Protein AF-A0A3N4JTA1-F1 (afdb_monomer)

Sequence (80 aa):
MTSFHKIPNVLLTLQKANIISASIPVGCIYLIQVLDVAVNRSFKNSSKDVLDEELFQLVEIESTEILDLLDSSMNSSEDL

Foldseek 3Di:
DDPVCVPPVNVVVCVVVVHDDDDDDPPCPQPPPCCNPPPVVVVVVVVVVVVVVVVVVVVVVVVVVVVVVVVVVVVVVVPD

Organism: NCBI:txid1336337

Radius of gyration: 27.12 Å; Cα contacts (8 Å, |Δi|>4): 20; chains: 1; bounding box: 56×21×72 Å

pLDDT: mean 80.37, std 11.76, range [48.06, 95.12]

Structure (mmCIF, N/CA/C/O backbone):
data_AF-A0A3N4JTA1-F1
#
_entry.id   AF-A0A3N4JTA1-F1
#
loop_
_atom_site.group_PDB
_atom_site.id
_atom_site.type_symbol
_atom_site.label_atom_id
_atom_site.label_alt_id
_atom_site.label_comp_id
_atom_site.label_asym_id
_atom_site.label_entity_id
_atom_site.label_seq_id
_atom_site.pdbx_PDB_ins_code
_atom_site.Cartn_x
_atom_site.Cartn_y
_atom_site.Cartn_z
_atom_site.occupancy
_atom_site.B_iso_or_equiv
_atom_site.auth_seq_id
_atom_site.auth_comp_id
_atom_site.auth_asym_id
_atom_site.auth_atom_id
_atom_site.pdbx_PDB_model_num
ATOM 1 N N . MET A 1 1 ? -8.711 -8.666 8.982 1.00 58.81 1 MET A N 1
ATOM 2 C CA . MET A 1 1 ? -7.960 -7.911 10.011 1.00 58.81 1 MET A CA 1
ATOM 3 C C . MET A 1 1 ? -6.837 -8.797 10.548 1.00 58.81 1 MET A C 1
ATOM 5 O O . MET A 1 1 ? -7.139 -9.906 10.978 1.00 58.81 1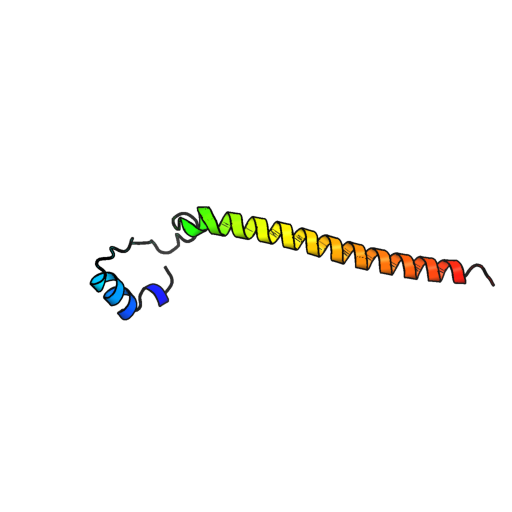 MET A O 1
ATOM 9 N N . THR A 1 2 ? -5.575 -8.370 10.450 1.00 67.00 2 THR A N 1
ATOM 10 C CA . THR A 1 2 ? -4.391 -9.154 10.861 1.00 67.00 2 THR A CA 1
ATOM 11 C C . THR A 1 2 ? -4.367 -9.401 12.377 1.00 67.00 2 THR A C 1
ATOM 13 O O . THR A 1 2 ? -4.894 -8.599 13.149 1.00 67.00 2 THR A O 1
ATOM 16 N N . SER A 1 3 ? -3.782 -10.524 12.815 1.00 70.00 3 SER A N 1
ATOM 17 C CA . SER A 1 3 ? -3.742 -10.953 14.228 1.00 70.00 3 SER A CA 1
ATOM 18 C C . SER A 1 3 ? -3.038 -9.948 15.146 1.00 70.00 3 SER A C 1
ATOM 20 O O . SER A 1 3 ? -3.454 -9.765 16.287 1.00 70.00 3 SER A O 1
ATOM 22 N N . PHE A 1 4 ? -2.040 -9.233 14.624 1.00 76.25 4 PHE A N 1
ATOM 23 C CA . PHE A 1 4 ? -1.304 -8.191 15.341 1.00 76.25 4 PHE A CA 1
ATOM 24 C C . PHE A 1 4 ? -2.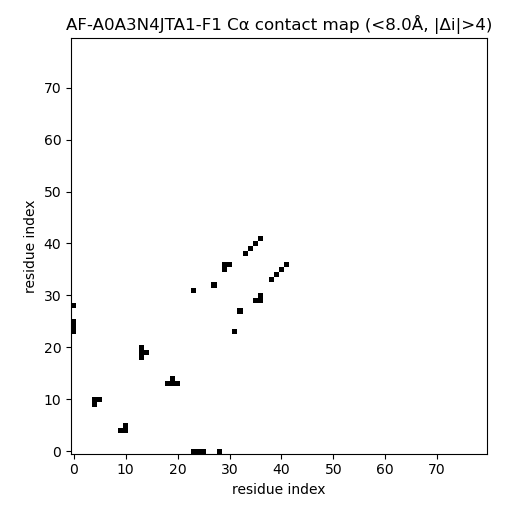199 -7.035 15.825 1.00 76.25 4 PHE A C 1
ATOM 26 O O . PHE A 1 4 ? -2.068 -6.574 16.955 1.00 76.25 4 PHE A O 1
ATOM 33 N N . HIS A 1 5 ? -3.183 -6.607 15.027 1.00 74.94 5 HIS A N 1
ATOM 34 C CA . HIS A 1 5 ? -4.089 -5.516 15.415 1.00 74.94 5 HIS A CA 1
ATOM 35 C C . HIS A 1 5 ? -5.110 -5.913 16.495 1.00 74.94 5 HIS A C 1
ATOM 37 O O . HIS A 1 5 ? -5.845 -5.061 16.986 1.00 74.94 5 HIS A O 1
ATOM 43 N N . LYS A 1 6 ? -5.168 -7.197 16.870 1.00 74.31 6 LYS A N 1
ATOM 44 C CA . LYS A 1 6 ? -6.055 -7.728 17.916 1.00 74.31 6 LYS A CA 1
ATOM 45 C C . LYS A 1 6 ? -5.331 -7.989 19.238 1.00 74.31 6 LYS A C 1
ATOM 47 O O . LYS A 1 6 ? -5.932 -8.537 20.159 1.00 74.31 6 LYS A O 1
ATOM 52 N N . ILE A 1 7 ? -4.050 -7.625 19.341 1.00 84.81 7 ILE A N 1
ATOM 53 C CA . ILE A 1 7 ? -3.276 -7.789 20.572 1.00 84.81 7 ILE A CA 1
ATOM 54 C C . ILE A 1 7 ? -3.946 -6.973 21.693 1.00 84.81 7 ILE A C 1
ATOM 56 O O . ILE A 1 7 ? -4.209 -5.784 21.491 1.00 84.81 7 ILE A O 1
ATOM 60 N N . PRO A 1 8 ? -4.184 -7.552 22.885 1.00 84.44 8 PRO A N 1
ATOM 61 C CA . PRO A 1 8 ? -4.864 -6.863 23.984 1.00 84.44 8 PRO A CA 1
ATOM 62 C C . PRO A 1 8 ? -4.257 -5.498 24.334 1.00 84.44 8 PRO A C 1
ATOM 64 O O . PRO A 1 8 ? -4.989 -4.537 24.547 1.00 84.44 8 PRO A O 1
ATOM 67 N N . ASN A 1 9 ? -2.926 -5.377 24.305 1.00 87.88 9 ASN A N 1
ATOM 68 C CA . ASN A 1 9 ? -2.237 -4.105 24.548 1.00 87.88 9 ASN A CA 1
ATOM 69 C C . ASN A 1 9 ? -2.567 -3.025 23.508 1.00 87.88 9 ASN A C 1
ATOM 71 O O . ASN A 1 9 ? -2.671 -1.851 23.862 1.00 87.88 9 ASN A O 1
ATOM 75 N N . VAL A 1 10 ? -2.769 -3.402 22.243 1.00 86.38 10 VAL A N 1
ATOM 76 C CA . VAL A 1 10 ? -3.177 -2.468 21.183 1.00 86.38 10 VAL A CA 1
ATOM 77 C C . VAL A 1 10 ? -4.596 -1.975 21.455 1.00 86.38 10 VAL A C 1
ATOM 79 O O . VAL A 1 10 ? -4.832 -0.770 21.472 1.00 86.38 10 VAL A O 1
ATOM 82 N N . LEU A 1 11 ? -5.523 -2.884 21.768 1.00 85.62 11 LEU A N 1
ATOM 83 C CA . LEU A 1 11 ? -6.917 -2.536 22.072 1.00 85.62 11 LEU A CA 1
ATOM 84 C C . LEU A 1 11 ? -7.037 -1.651 23.321 1.00 85.62 11 LEU A C 1
ATOM 86 O O . LEU A 1 11 ? -7.753 -0.652 23.299 1.00 85.62 11 LEU A O 1
ATOM 90 N N . LEU A 1 12 ? -6.286 -1.967 24.380 1.00 89.88 12 LEU A N 1
ATOM 91 C CA . LEU A 1 12 ? -6.223 -1.153 25.596 1.00 89.88 12 LEU A CA 1
ATOM 92 C C . LEU A 1 12 ? -5.674 0.248 25.322 1.00 89.88 12 LEU A C 1
ATOM 94 O O . LEU A 1 12 ? -6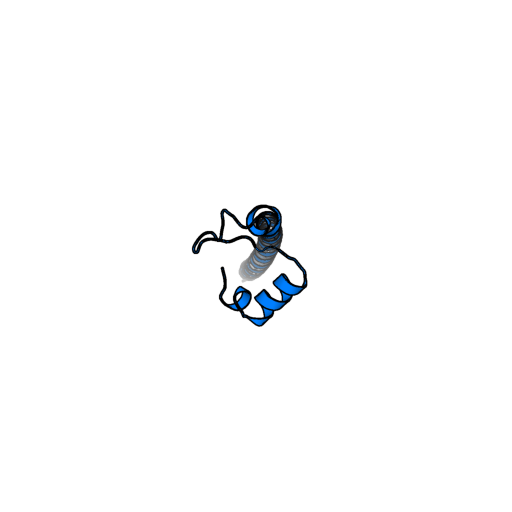.163 1.220 25.890 1.00 89.88 12 LEU A O 1
ATOM 98 N N . THR A 1 13 ? -4.666 0.363 24.457 1.00 92.19 13 THR A N 1
ATOM 99 C CA . THR A 1 13 ? -4.098 1.662 24.070 1.00 92.19 13 THR A CA 1
ATOM 100 C C . THR A 1 13 ? -5.127 2.504 23.321 1.00 92.19 13 THR A C 1
ATOM 102 O O . THR A 1 13 ? -5.327 3.667 23.663 1.00 92.19 13 THR A O 1
ATOM 105 N N . LEU A 1 14 ? -5.838 1.907 22.361 1.00 90.38 14 LEU A N 1
ATOM 106 C CA . LEU A 1 14 ? -6.902 2.583 21.614 1.00 90.38 14 LEU A CA 1
ATOM 107 C C . LEU A 1 14 ? -8.044 3.033 22.533 1.00 90.38 14 LEU A C 1
ATOM 109 O O . LEU A 1 14 ? -8.495 4.173 22.437 1.00 90.38 14 LEU A O 1
ATOM 113 N N . GLN A 1 15 ? -8.455 2.178 23.474 1.00 90.50 15 GLN A N 1
ATOM 114 C CA . GLN A 1 15 ? -9.485 2.510 24.457 1.00 90.50 15 GLN A CA 1
ATOM 115 C C . GLN A 1 15 ? -9.054 3.671 25.363 1.00 90.50 15 GLN A C 1
ATOM 117 O O . GLN A 1 15 ? -9.826 4.605 25.560 1.00 90.50 15 GLN A O 1
ATOM 122 N N . LYS A 1 16 ? -7.818 3.650 25.885 1.00 95.00 16 LYS A N 1
ATOM 123 C CA . LYS A 1 16 ? -7.269 4.742 26.713 1.00 95.00 16 LYS A CA 1
ATOM 124 C C . LYS A 1 16 ? -7.207 6.074 25.965 1.00 95.00 16 LYS A C 1
ATOM 126 O O . LYS A 1 16 ? -7.343 7.122 26.584 1.00 95.00 16 LYS A O 1
ATOM 131 N N . ALA A 1 17 ? -7.014 6.027 24.650 1.00 95.12 17 ALA A N 1
ATOM 132 C CA . ALA A 1 17 ? -7.006 7.198 23.783 1.00 95.12 17 ALA A CA 1
ATOM 133 C C . ALA A 1 17 ? -8.412 7.641 23.322 1.00 95.12 17 ALA A C 1
ATOM 135 O O . ALA A 1 17 ? -8.512 8.568 22.524 1.00 95.12 17 ALA A O 1
ATOM 136 N N . ASN A 1 18 ? -9.494 7.003 23.798 1.00 93.44 18 ASN A N 1
ATOM 137 C CA . ASN A 1 18 ? -10.876 7.227 23.344 1.00 93.44 18 ASN A CA 1
ATOM 138 C C . ASN A 1 18 ? -11.069 7.053 21.825 1.00 93.44 18 ASN A C 1
ATOM 140 O O . ASN A 1 18 ? -11.914 7.704 21.210 1.00 93.44 18 ASN A O 1
ATOM 144 N N . ILE A 1 19 ? -10.294 6.160 21.208 1.00 91.00 19 ILE A N 1
ATOM 145 C CA . ILE A 1 19 ? -10.399 5.867 19.779 1.00 91.00 19 ILE A CA 1
ATOM 146 C C . ILE A 1 19 ? -11.396 4.727 19.580 1.00 91.00 19 ILE A C 1
ATOM 148 O O . ILE A 1 19 ? -11.174 3.597 20.019 1.00 91.00 19 ILE A O 1
ATOM 152 N N . ILE A 1 20 ? -12.486 5.011 18.866 1.00 84.81 20 ILE A N 1
ATOM 153 C CA . ILE A 1 20 ? -13.451 3.995 18.442 1.00 84.81 20 ILE A CA 1
ATOM 154 C C . ILE A 1 20 ? -12.904 3.311 17.189 1.00 84.81 20 ILE A C 1
ATOM 156 O O . ILE A 1 20 ? -12.700 3.947 16.156 1.00 84.81 20 ILE A O 1
ATOM 160 N N . SER A 1 21 ? -12.663 2.004 17.277 1.00 78.44 21 SER A N 1
ATOM 161 C CA . SER A 1 21 ? -12.213 1.210 16.132 1.00 78.44 21 SER A CA 1
ATOM 162 C C . SER A 1 21 ? -13.399 0.718 15.302 1.00 78.44 21 SER A C 1
ATOM 164 O O . SER A 1 21 ? -14.420 0.287 15.836 1.00 78.44 21 SER A O 1
ATOM 166 N N . ALA A 1 22 ? -13.265 0.774 13.976 1.00 78.38 22 ALA A N 1
ATOM 167 C CA . ALA A 1 22 ? -14.248 0.195 13.071 1.00 78.38 22 ALA A CA 1
ATOM 168 C C . ALA A 1 22 ? -14.131 -1.338 13.061 1.00 78.38 22 ALA A C 1
ATOM 170 O O . ALA A 1 22 ? -13.030 -1.889 12.975 1.00 78.38 22 ALA A O 1
ATOM 171 N N . SER A 1 23 ? -15.270 -2.033 13.100 1.00 76.00 23 SER A N 1
ATOM 172 C CA . SER A 1 23 ? -15.308 -3.484 12.908 1.00 76.00 23 SER A CA 1
ATOM 173 C C . SER A 1 23 ? -15.137 -3.803 11.423 1.00 76.00 23 SER A C 1
ATOM 175 O O . SER A 1 23 ? -16.005 -3.483 10.613 1.00 76.00 23 SER A O 1
ATOM 177 N N . ILE A 1 24 ? -14.006 -4.410 11.056 1.00 74.69 24 ILE A N 1
ATOM 178 C CA . ILE A 1 24 ? -13.712 -4.802 9.672 1.00 74.69 24 ILE A CA 1
ATOM 179 C C . ILE A 1 24 ? -13.938 -6.314 9.527 1.00 74.69 24 ILE A C 1
ATOM 181 O O . ILE A 1 24 ? -13.192 -7.092 10.141 1.00 74.69 24 ILE A O 1
ATOM 185 N N . PRO A 1 25 ? -14.908 -6.754 8.702 1.00 73.69 25 PRO A N 1
ATOM 186 C CA . PRO A 1 25 ? -15.146 -8.170 8.454 1.00 73.69 25 PRO A CA 1
ATOM 187 C C . PRO A 1 25 ? -13.911 -8.884 7.893 1.00 73.69 25 PRO A C 1
ATOM 189 O O . PRO A 1 25 ? -13.062 -8.308 7.204 1.00 73.69 25 PRO A O 1
ATOM 192 N N . VAL A 1 26 ? -13.798 -10.177 8.190 1.00 73.12 26 VAL A N 1
ATOM 193 C CA . VAL A 1 26 ? -12.742 -11.023 7.622 1.00 73.12 26 VAL A CA 1
ATOM 194 C C . VAL A 1 26 ? -12.975 -11.157 6.112 1.00 73.12 26 VAL A C 1
ATOM 196 O O . VAL A 1 26 ? -14.100 -11.370 5.682 1.00 73.12 26 VAL A O 1
ATOM 199 N N . GLY A 1 27 ? -11.918 -11.002 5.307 1.00 68.50 27 GLY A N 1
ATOM 200 C CA . GLY A 1 27 ? -11.992 -11.052 3.839 1.00 68.50 27 GLY A CA 1
ATOM 201 C C . GLY A 1 27 ? -12.177 -9.695 3.143 1.00 68.50 27 GLY A C 1
ATOM 202 O O . GLY A 1 27 ? -11.894 -9.583 1.955 1.00 68.50 27 GLY A O 1
ATOM 203 N N . CYS A 1 28 ? -12.538 -8.627 3.864 1.00 67.12 28 CYS A N 1
ATOM 204 C CA . CYS A 1 28 ? -12.691 -7.277 3.301 1.00 67.12 28 CYS A CA 1
ATOM 205 C C . CYS A 1 28 ? -11.357 -6.518 3.168 1.00 67.12 28 CYS A C 1
ATOM 207 O O . CYS A 1 28 ? -11.198 -5.425 3.707 1.00 67.12 28 CYS A O 1
ATOM 209 N N . ILE A 1 29 ? -10.387 -7.108 2.466 1.00 62.56 29 ILE A N 1
ATOM 210 C CA . ILE A 1 29 ? -9.033 -6.545 2.303 1.00 62.56 29 ILE A CA 1
ATOM 211 C C . ILE A 1 29 ? -8.992 -5.420 1.263 1.00 62.56 29 ILE A C 1
ATOM 213 O O . ILE A 1 29 ? -8.273 -4.457 1.449 1.00 62.56 29 ILE A O 1
ATOM 217 N N . TYR A 1 30 ? -9.798 -5.502 0.200 1.00 55.00 30 TYR A N 1
ATOM 218 C CA . TYR A 1 30 ? -9.666 -4.593 -0.949 1.00 55.00 30 TYR A CA 1
ATOM 219 C C . TYR A 1 30 ? -10.754 -3.522 -1.069 1.00 55.00 30 TYR A C 1
ATOM 221 O O . TYR A 1 30 ? -10.526 -2.495 -1.698 1.00 55.00 30 TYR A O 1
ATOM 229 N N . LEU A 1 31 ? -11.941 -3.748 -0.497 1.00 53.81 31 LEU A N 1
ATOM 230 C CA . LEU A 1 31 ? -13.108 -2.882 -0.728 1.00 53.81 31 LEU A CA 1
ATOM 231 C C . LEU A 1 31 ? -13.379 -1.875 0.396 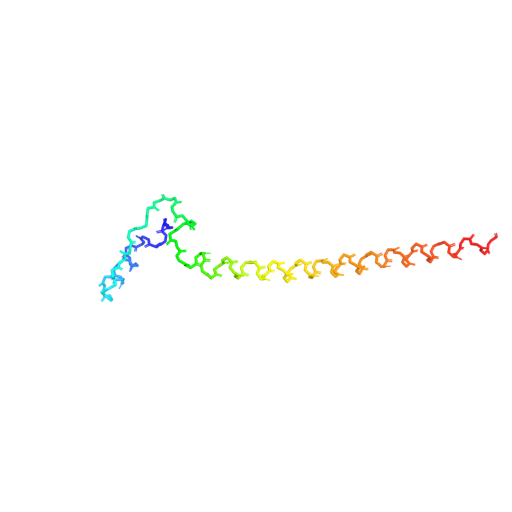1.00 53.81 31 LEU A C 1
ATOM 233 O O . LEU A 1 31 ? -14.141 -0.939 0.186 1.00 53.81 31 LEU A O 1
ATOM 237 N N . ILE A 1 32 ? -12.790 -2.057 1.584 1.00 60.19 32 ILE A N 1
ATOM 238 C CA . ILE A 1 32 ? -13.174 -1.284 2.783 1.00 60.19 32 ILE A CA 1
ATOM 239 C C . ILE A 1 32 ? -12.005 -0.493 3.385 1.00 60.19 32 ILE A C 1
ATOM 241 O O . ILE A 1 32 ? -12.224 0.456 4.136 1.00 60.19 32 ILE A O 1
ATOM 245 N N . GLN A 1 33 ? -10.753 -0.815 3.050 1.00 70.69 33 GL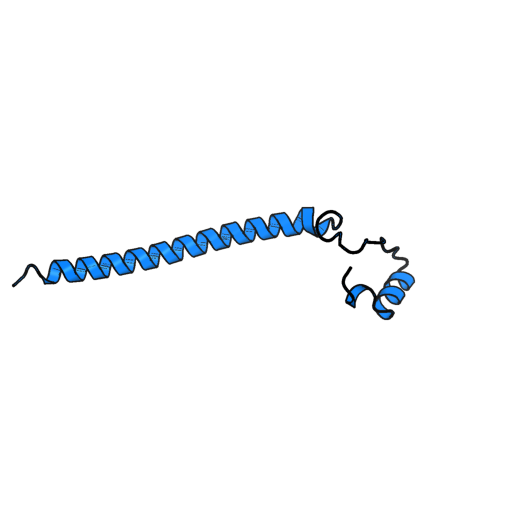N A N 1
ATOM 246 C CA . GLN A 1 33 ? -9.623 -0.045 3.563 1.00 70.69 33 GLN A CA 1
ATOM 247 C C . GLN A 1 33 ? -9.356 1.153 2.652 1.00 70.69 33 GLN A C 1
ATOM 249 O O . GLN A 1 33 ? -8.771 1.025 1.582 1.00 70.69 33 GLN A O 1
ATOM 254 N N . VAL A 1 34 ? -9.794 2.334 3.099 1.00 76.81 34 VAL A N 1
ATOM 255 C CA . VAL A 1 34 ? -9.653 3.613 2.376 1.00 76.81 34 VAL A CA 1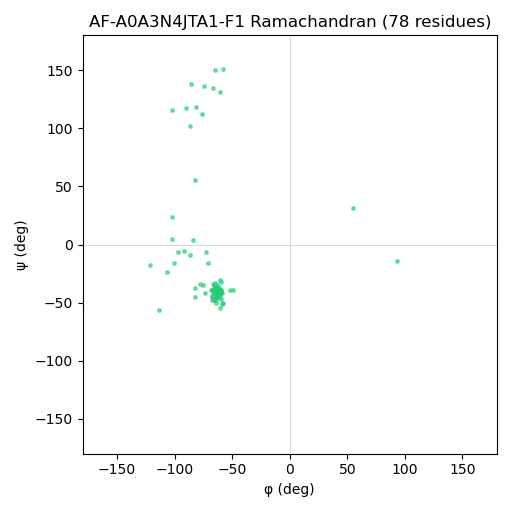
ATOM 256 C C . VAL A 1 34 ? -8.220 3.835 1.884 1.00 76.81 34 VAL A C 1
ATOM 258 O O . VAL A 1 34 ? -8.023 4.275 0.756 1.00 76.81 34 VAL A O 1
ATOM 261 N N . LEU A 1 35 ? -7.220 3.466 2.689 1.00 80.38 35 LEU A N 1
ATOM 262 C CA . LEU A 1 35 ? -5.808 3.578 2.318 1.00 80.38 35 LEU A CA 1
ATOM 263 C C . LEU A 1 35 ? -5.427 2.704 1.118 1.00 80.38 35 LEU A C 1
ATOM 265 O O . LEU A 1 35 ? -4.642 3.147 0.281 1.00 80.38 35 LEU A O 1
ATOM 269 N N . ASP A 1 36 ? -5.998 1.504 0.996 1.00 78.94 36 ASP A N 1
ATOM 270 C CA . ASP A 1 36 ? -5.675 0.598 -0.106 1.00 78.94 36 ASP A CA 1
ATOM 271 C C . ASP A 1 36 ? -6.161 1.132 -1.453 1.00 78.94 36 ASP A C 1
ATOM 273 O O . ASP A 1 36 ? -5.454 1.031 -2.458 1.00 78.94 36 ASP A O 1
ATOM 277 N N . VAL A 1 37 ? -7.346 1.746 -1.465 1.00 78.25 37 VAL A N 1
ATOM 278 C CA . VAL A 1 37 ? -7.951 2.299 -2.681 1.00 78.25 37 VAL A CA 1
ATOM 279 C C . VAL A 1 37 ? -7.394 3.683 -3.011 1.00 78.25 37 VAL A C 1
ATOM 281 O O . VAL A 1 37 ? -7.068 3.939 -4.167 1.00 78.25 37 VAL A O 1
ATOM 284 N N . ALA A 1 38 ? -7.283 4.571 -2.021 1.00 80.38 38 ALA A N 1
ATOM 285 C CA . ALA A 1 38 ? -6.951 5.975 -2.258 1.00 80.38 38 ALA A CA 1
ATOM 286 C C . ALA A 1 38 ? -5.446 6.226 -2.424 1.00 80.38 38 ALA A C 1
ATOM 288 O O . ALA A 1 38 ? -5.054 7.061 -3.236 1.00 80.38 38 ALA A O 1
ATOM 289 N N . VAL A 1 39 ? -4.606 5.519 -1.661 1.00 84.38 39 VAL A N 1
ATOM 290 C CA . VAL A 1 39 ? -3.163 5.803 -1.590 1.00 84.38 39 VAL A CA 1
ATOM 291 C C . VAL A 1 39 ? -2.356 4.658 -2.182 1.00 84.38 39 VAL A C 1
ATOM 293 O O . VAL A 1 39 ? -1.608 4.865 -3.136 1.00 84.38 39 VAL A O 1
ATOM 296 N N . ASN A 1 40 ? -2.536 3.436 -1.675 1.00 86.62 40 ASN A N 1
ATOM 297 C CA . ASN A 1 40 ? -1.670 2.320 -2.051 1.00 86.62 40 ASN A CA 1
ATOM 298 C C . ASN A 1 40 ? -1.823 1.938 -3.521 1.00 86.62 40 ASN A C 1
ATOM 300 O O . ASN A 1 40 ? -0.833 1.560 -4.138 1.00 86.62 40 ASN A O 1
ATOM 304 N N . ARG A 1 41 ? -3.030 2.026 -4.096 1.00 85.88 41 ARG A N 1
ATOM 305 C CA . ARG A 1 41 ? -3.228 1.780 -5.531 1.00 85.88 41 ARG A CA 1
ATOM 306 C C . ARG A 1 41 ? -2.424 2.766 -6.377 1.00 85.88 41 ARG A C 1
ATOM 308 O O . ARG A 1 41 ? -1.644 2.330 -7.213 1.00 85.88 41 ARG A O 1
ATOM 315 N N . SER A 1 42 ? -2.601 4.065 -6.150 1.00 87.31 42 SER A N 1
ATOM 316 C CA . SER A 1 42 ? -1.909 5.109 -6.914 1.00 87.31 42 SER A CA 1
ATOM 317 C C . SER A 1 42 ? -0.396 4.998 -6.760 1.00 87.31 42 SER A C 1
ATOM 319 O O . SER A 1 42 ? 0.320 5.022 -7.755 1.00 87.31 42 SER A O 1
ATOM 321 N N . PHE A 1 43 ? 0.076 4.774 -5.530 1.00 89.62 43 PHE A N 1
ATOM 322 C CA . PHE A 1 43 ? 1.490 4.552 -5.246 1.00 89.62 43 PHE A CA 1
ATOM 323 C C . PHE A 1 43 ? 2.043 3.338 -6.005 1.00 89.62 43 PHE A C 1
ATOM 325 O O . PHE A 1 43 ? 3.022 3.466 -6.734 1.00 89.62 43 PHE A O 1
ATOM 332 N N . LYS A 1 44 ? 1.380 2.176 -5.910 1.00 90.44 44 LYS A N 1
ATOM 333 C CA . LYS A 1 44 ? 1.805 0.952 -6.610 1.00 90.44 44 LYS A CA 1
ATOM 334 C C . LYS A 1 44 ? 1.835 1.129 -8.123 1.00 90.44 44 LYS A C 1
ATOM 336 O O . LYS A 1 44 ? 2.746 0.608 -8.753 1.00 90.44 44 LYS A O 1
ATOM 341 N N . ASN A 1 45 ? 0.868 1.850 -8.686 1.00 91.62 45 ASN A N 1
ATOM 342 C CA . ASN A 1 45 ? 0.851 2.145 -10.114 1.00 91.62 45 ASN A CA 1
ATOM 343 C C . ASN A 1 45 ? 2.055 3.010 -10.501 1.00 91.62 45 ASN A C 1
ATOM 345 O O . ASN A 1 45 ? 2.820 2.603 -11.360 1.00 91.62 45 ASN A O 1
ATOM 349 N N . SER A 1 46 ? 2.304 4.116 -9.791 1.00 92.12 46 SER A N 1
ATOM 350 C CA . SER A 1 46 ? 3.466 4.966 -10.085 1.00 92.12 46 SER A CA 1
ATOM 351 C C . SER A 1 46 ? 4.801 4.237 -9.921 1.00 92.12 46 SER A C 1
ATOM 353 O O . SER A 1 46 ? 5.705 4.417 -10.726 1.00 92.12 46 SER A O 1
ATOM 355 N N . SER A 1 47 ? 4.933 3.384 -8.900 1.00 92.12 47 SER A N 1
ATOM 356 C CA . SER A 1 47 ? 6.145 2.585 -8.711 1.00 92.12 47 SER A CA 1
ATOM 357 C C . SER A 1 47 ? 6.331 1.561 -9.822 1.00 92.12 47 SER A C 1
ATOM 359 O O . SER A 1 47 ? 7.463 1.261 -10.181 1.00 92.12 47 SER A O 1
ATOM 361 N N . LYS A 1 48 ? 5.231 1.021 -10.353 1.00 94.56 48 LYS A N 1
ATOM 362 C CA . LYS A 1 48 ? 5.283 0.110 -11.487 1.00 94.56 48 LYS A CA 1
ATOM 363 C C . LYS A 1 48 ? 5.734 0.834 -12.750 1.00 94.56 48 LYS A C 1
ATOM 365 O O . LYS A 1 48 ? 6.612 0.319 -13.418 1.00 94.56 48 LYS A O 1
ATOM 370 N N . ASP A 1 49 ? 5.201 2.021 -13.024 1.00 92.81 49 ASP A N 1
ATOM 371 C CA . ASP A 1 49 ? 5.588 2.792 -14.209 1.00 92.81 49 ASP A CA 1
ATOM 372 C C . ASP A 1 49 ? 7.092 3.125 -14.196 1.00 92.81 49 ASP A C 1
ATOM 374 O O . ASP A 1 49 ? 7.765 2.993 -15.212 1.00 92.81 49 ASP A O 1
ATOM 378 N N . VAL A 1 50 ? 7.643 3.481 -13.027 1.00 93.38 50 VAL A N 1
ATOM 379 C CA . VAL A 1 50 ? 9.093 3.705 -12.856 1.00 93.38 50 VAL A CA 1
ATOM 380 C C . VAL A 1 50 ? 9.890 2.422 -13.086 1.00 93.38 50 VAL A C 1
ATOM 382 O O . VAL A 1 50 ? 10.899 2.442 -13.781 1.00 93.38 50 VAL A O 1
ATOM 385 N N . LEU A 1 51 ? 9.438 1.305 -12.514 1.00 94.25 51 LEU A N 1
ATOM 386 C CA . LEU A 1 51 ? 10.116 0.022 -12.673 1.00 94.25 51 LEU A CA 1
ATOM 387 C C . LEU A 1 51 ? 10.084 -0.470 -14.126 1.00 94.25 51 LEU A C 1
ATOM 389 O O . LEU A 1 51 ? 11.071 -1.022 -14.601 1.00 94.25 51 LEU A O 1
ATOM 393 N N . ASP A 1 52 ? 8.959 -0.287 -14.815 1.00 93.44 52 ASP A N 1
ATOM 394 C CA . ASP A 1 52 ? 8.787 -0.689 -16.209 1.00 93.44 52 ASP A CA 1
ATOM 395 C C . ASP A 1 52 ? 9.720 0.133 -17.122 1.00 93.44 52 ASP A C 1
ATOM 397 O O . ASP A 1 52 ? 10.336 -0.428 -18.027 1.00 93.44 52 ASP A O 1
ATOM 401 N N . GLU A 1 53 ? 9.898 1.429 -16.842 1.00 92.75 53 GLU A N 1
ATOM 402 C CA . GLU A 1 53 ? 10.853 2.300 -17.540 1.00 92.75 53 GLU A CA 1
ATOM 403 C C . GLU A 1 53 ? 12.315 1.888 -17.285 1.00 92.75 53 GLU A C 1
ATOM 405 O O . GLU A 1 53 ? 13.092 1.738 -18.227 1.00 92.75 53 GLU A O 1
ATOM 410 N N . GLU A 1 54 ? 12.697 1.641 -16.026 1.00 91.81 54 GLU A N 1
ATOM 411 C CA . GLU A 1 54 ? 14.049 1.167 -15.689 1.00 91.81 54 GLU A CA 1
ATOM 412 C C . GLU A 1 54 ? 14.353 -0.187 -16.341 1.00 91.81 54 GLU A C 1
ATOM 414 O O . GLU A 1 54 ? 15.446 -0.403 -16.868 1.00 91.81 54 GLU A O 1
ATOM 419 N N . LEU A 1 55 ? 13.377 -1.099 -16.345 1.00 93.25 55 LEU A N 1
ATOM 420 C CA . LEU A 1 55 ? 13.512 -2.396 -16.995 1.00 93.25 55 LEU A CA 1
ATOM 421 C C . LEU A 1 55 ? 13.682 -2.245 -18.508 1.00 93.25 55 LEU A C 1
ATOM 423 O O . LEU A 1 55 ? 14.517 -2.934 -19.090 1.00 93.25 55 LEU A O 1
ATOM 427 N N . PHE A 1 56 ? 12.920 -1.350 -19.141 1.00 92.56 56 PHE A N 1
ATOM 428 C CA . PHE A 1 56 ? 13.043 -1.082 -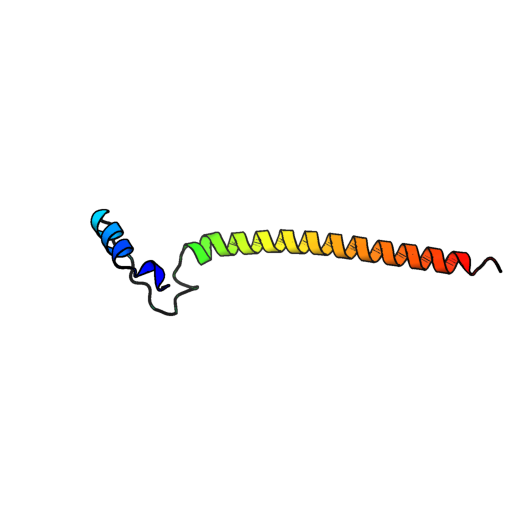20.571 1.00 92.56 56 PHE A CA 1
ATOM 429 C C . PHE A 1 56 ? 14.447 -0.584 -20.931 1.00 92.56 56 PHE A C 1
ATOM 431 O O . PHE A 1 56 ? 15.070 -1.134 -21.836 1.00 92.56 56 PHE A O 1
ATOM 438 N N . GLN A 1 57 ? 14.979 0.380 -20.174 1.00 90.94 57 GLN A N 1
ATOM 439 C CA . GLN A 1 57 ? 16.326 0.917 -20.398 1.00 90.94 57 GLN A CA 1
ATOM 440 C C . GLN A 1 57 ? 17.412 -0.153 -20.234 1.00 90.94 57 GLN A C 1
ATOM 442 O O . GLN A 1 57 ? 18.342 -0.218 -21.034 1.00 90.94 57 GLN A O 1
ATOM 447 N N . LEU A 1 58 ? 17.289 -1.026 -19.229 1.00 88.44 58 LEU A N 1
ATOM 448 C CA . LEU A 1 58 ? 18.230 -2.135 -19.039 1.00 88.44 58 LEU A CA 1
ATOM 449 C C . LEU A 1 58 ? 18.202 -3.124 -20.210 1.00 88.44 58 LEU A C 1
ATOM 451 O O . LEU A 1 58 ? 19.259 -3.539 -20.681 1.00 88.44 58 LEU A O 1
ATOM 455 N N . VAL A 1 59 ? 17.008 -3.473 -20.698 1.00 89.81 59 VAL A N 1
ATOM 456 C CA . VAL A 1 59 ? 16.841 -4.364 -21.858 1.00 89.81 59 VAL A CA 1
ATOM 457 C C . VAL A 1 59 ? 17.393 -3.726 -23.134 1.00 89.81 59 VAL A C 1
ATOM 459 O O . VAL A 1 59 ? 17.976 -4.423 -23.966 1.00 89.81 59 VAL A O 1
ATOM 462 N N . GLU A 1 60 ? 17.230 -2.413 -23.301 1.00 88.69 60 GLU A N 1
ATOM 463 C CA . GLU A 1 60 ? 17.771 -1.678 -24.444 1.00 88.69 60 GLU A CA 1
ATOM 464 C C . GLU A 1 60 ? 19.304 -1.694 -24.441 1.00 88.69 60 GLU A C 1
ATOM 466 O O . GLU A 1 60 ? 19.902 -2.067 -25.450 1.00 88.69 60 GLU A O 1
ATOM 471 N N . ILE A 1 61 ? 19.934 -1.401 -23.297 1.00 86.38 61 ILE A N 1
ATOM 472 C CA . ILE A 1 61 ? 21.396 -1.454 -23.139 1.00 86.38 61 ILE A CA 1
ATOM 473 C C . ILE A 1 61 ? 21.925 -2.859 -23.459 1.00 86.38 61 ILE A C 1
ATOM 475 O O . ILE A 1 61 ? 22.813 -3.003 -24.300 1.00 86.38 61 ILE A O 1
ATOM 479 N N . GLU A 1 62 ? 21.338 -3.903 -22.867 1.00 85.62 62 GLU A N 1
ATOM 480 C CA . GLU A 1 62 ? 21.741 -5.294 -23.125 1.00 85.62 62 GLU A CA 1
ATOM 481 C C . GLU A 1 62 ? 21.606 -5.658 -24.614 1.00 85.62 62 GLU A C 1
ATOM 483 O O . GLU A 1 62 ? 22.495 -6.278 -25.200 1.00 85.62 62 GLU A O 1
ATOM 488 N N . SER A 1 63 ? 20.523 -5.218 -25.262 1.00 84.81 63 SER A N 1
ATOM 489 C CA . SER A 1 63 ? 20.301 -5.462 -26.691 1.00 84.81 63 SER A CA 1
ATOM 490 C C . SER A 1 63 ? 21.337 -4.752 -27.567 1.00 84.81 63 SER A C 1
ATOM 492 O O . SER A 1 63 ? 21.808 -5.338 -28.543 1.00 84.81 63 SER A O 1
ATOM 494 N N . THR A 1 64 ? 21.715 -3.516 -27.223 1.00 82.69 64 THR A N 1
ATOM 495 C CA . THR A 1 64 ? 22.751 -2.767 -27.952 1.00 82.69 64 THR A CA 1
ATOM 496 C C . THR A 1 64 ? 24.134 -3.398 -27.818 1.00 82.69 64 THR A C 1
ATOM 498 O O . THR A 1 64 ? 24.820 -3.562 -28.822 1.00 82.69 64 THR A O 1
ATOM 501 N N . GLU A 1 65 ? 24.515 -3.861 -26.626 1.00 83.50 65 GLU A N 1
ATOM 502 C CA . GLU A 1 65 ? 25.811 -4.519 -26.410 1.00 83.50 65 GLU A CA 1
ATOM 503 C C . GLU A 1 65 ? 25.927 -5.842 -27.187 1.00 83.50 65 GLU A C 1
ATOM 505 O O . GLU A 1 65 ? 26.984 -6.164 -27.737 1.00 83.50 65 GLU A O 1
ATOM 510 N N . ILE A 1 66 ? 24.833 -6.606 -27.280 1.00 80.50 66 ILE A N 1
ATOM 511 C CA . ILE A 1 66 ? 24.782 -7.839 -28.079 1.00 80.50 66 ILE A CA 1
ATOM 512 C C . ILE A 1 66 ? 24.941 -7.533 -29.574 1.00 80.50 66 ILE A C 1
ATOM 514 O O . ILE A 1 66 ? 25.660 -8.255 -30.269 1.00 80.50 66 ILE A O 1
ATOM 518 N N . LEU A 1 67 ? 24.288 -6.480 -30.075 1.00 80.94 67 LEU A N 1
ATOM 519 C CA . LEU A 1 67 ? 24.405 -6.057 -31.474 1.00 80.94 67 LEU A CA 1
ATOM 520 C C . LEU A 1 67 ? 25.834 -5.616 -31.812 1.00 80.94 67 LEU A C 1
ATOM 522 O O . LEU A 1 67 ? 26.385 -6.084 -32.806 1.00 80.94 67 LEU A O 1
ATOM 526 N N . ASP A 1 68 ? 26.471 -4.825 -30.948 1.00 81.31 68 ASP A N 1
ATOM 527 C CA . ASP A 1 68 ? 27.851 -4.362 -31.145 1.00 81.31 68 ASP A CA 1
ATOM 528 C C . ASP A 1 68 ? 28.858 -5.528 -31.196 1.00 81.31 68 ASP A C 1
ATOM 530 O O . ASP A 1 68 ? 29.815 -5.517 -31.983 1.00 81.31 68 ASP A O 1
ATOM 534 N N . LEU A 1 69 ? 28.643 -6.574 -30.387 1.00 83.25 69 LEU A N 1
ATOM 535 C CA . LEU A 1 69 ? 29.455 -7.796 -30.410 1.00 83.25 69 LEU A CA 1
ATOM 536 C C . LEU A 1 69 ? 29.254 -8.613 -31.694 1.00 83.25 69 LEU A C 1
ATOM 538 O O . LEU A 1 69 ? 30.224 -9.161 -32.228 1.00 83.25 69 LEU A O 1
ATOM 542 N N . LEU A 1 70 ? 28.020 -8.697 -32.198 1.00 78.75 70 LEU A N 1
ATOM 543 C CA . LEU A 1 70 ? 27.713 -9.380 -33.456 1.00 78.75 70 LEU A CA 1
ATOM 544 C C . LEU A 1 70 ? 28.316 -8.637 -34.653 1.00 78.75 70 LEU A C 1
A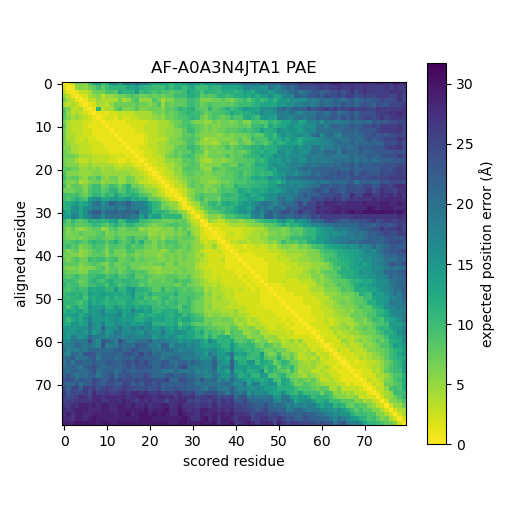TOM 546 O O . LEU A 1 70 ? 28.984 -9.268 -35.472 1.00 78.75 70 LEU A O 1
ATOM 550 N N . ASP A 1 71 ? 28.182 -7.313 -34.706 1.00 79.31 71 ASP A N 1
ATOM 551 C CA . ASP A 1 71 ? 28.757 -6.481 -35.770 1.00 79.31 71 ASP A CA 1
ATOM 552 C C . ASP A 1 71 ? 30.293 -6.547 -35.769 1.00 79.31 71 ASP A C 1
ATOM 554 O O . ASP A 1 71 ? 30.926 -6.683 -36.820 1.00 79.31 71 ASP A O 1
ATOM 558 N N . SER A 1 72 ? 30.914 -6.561 -34.586 1.00 78.56 72 SER A N 1
ATOM 559 C CA . SER A 1 72 ? 32.365 -6.761 -34.443 1.00 78.56 72 SER A CA 1
ATOM 560 C C . SER A 1 72 ? 32.821 -8.154 -34.908 1.00 78.56 72 SER A C 1
ATOM 562 O O . SER A 1 72 ? 33.913 -8.311 -35.461 1.00 78.56 72 SER A O 1
ATOM 564 N N . SER A 1 73 ? 31.986 -9.184 -34.728 1.00 75.19 73 SER A N 1
ATOM 565 C CA . SER A 1 73 ? 32.261 -10.543 -35.207 1.00 75.19 73 SER A CA 1
ATOM 566 C C . SER A 1 73 ? 32.073 -10.687 -36.720 1.00 75.19 73 SER A C 1
ATOM 568 O O . SER A 1 73 ? 32.809 -11.452 -37.344 1.00 75.19 73 SER A O 1
ATOM 570 N N . MET A 1 74 ? 31.111 -9.983 -37.319 1.00 71.81 74 MET A N 1
ATOM 571 C CA . MET A 1 74 ? 30.862 -10.040 -38.764 1.00 71.81 74 MET A CA 1
ATOM 572 C C . MET A 1 74 ? 31.945 -9.294 -39.551 1.00 71.81 74 MET A C 1
ATOM 574 O O . MET A 1 74 ? 32.473 -9.840 -40.517 1.00 71.81 74 MET A O 1
ATOM 578 N N . ASN A 1 75 ? 32.381 -8.126 -39.071 1.00 63.41 75 ASN A N 1
ATOM 579 C CA . ASN A 1 75 ? 33.425 -7.326 -39.723 1.00 63.41 75 ASN A CA 1
ATOM 580 C C . ASN A 1 75 ? 34.838 -7.937 -39.633 1.00 63.41 75 ASN A C 1
ATOM 582 O O . ASN A 1 75 ? 35.718 -7.550 -40.390 1.00 63.41 75 ASN A O 1
ATOM 586 N N . SER A 1 76 ? 35.076 -8.904 -38.739 1.00 59.41 76 SER A N 1
ATOM 587 C CA . SER A 1 76 ? 36.361 -9.628 -38.663 1.00 59.41 76 SER A CA 1
ATOM 588 C C . SER A 1 76 ? 36.451 -10.844 -39.596 1.00 59.41 76 SER A C 1
ATOM 590 O O . SER A 1 76 ? 37.529 -11.416 -39.746 1.00 59.41 76 SER A O 1
ATOM 592 N N . SER A 1 77 ? 35.342 -11.242 -40.232 1.00 57.97 77 SER A N 1
ATOM 593 C CA . SER A 1 77 ? 35.287 -12.397 -41.143 1.00 57.97 77 SER A CA 1
ATOM 594 C C . SER A 1 77 ? 35.418 -12.027 -42.628 1.00 57.97 77 SER A C 1
ATOM 596 O O . SER A 1 77 ? 35.515 -12.930 -43.454 1.00 57.97 77 SER A O 1
ATOM 598 N N . GLU A 1 78 ? 35.432 -10.737 -42.981 1.00 57.38 78 GLU A N 1
ATOM 599 C CA . GLU A 1 78 ? 35.571 -10.270 -44.374 1.00 57.38 78 GLU A CA 1
ATOM 600 C C . GLU A 1 78 ? 37.032 -10.008 -44.809 1.00 57.38 78 GLU A C 1
ATOM 602 O O . GLU A 1 78 ? 37.278 -9.776 -45.989 1.00 57.38 78 GLU A O 1
ATOM 607 N N . ASP A 1 79 ? 38.006 -10.114 -43.895 1.00 54.12 79 ASP A N 1
ATOM 608 C CA . ASP A 1 79 ? 39.432 -9.813 -44.137 1.00 54.1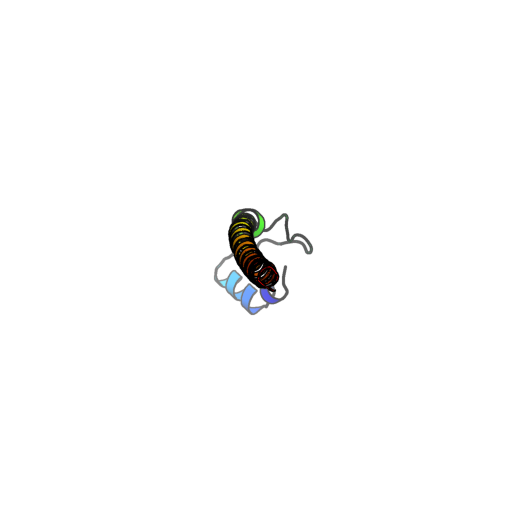2 79 ASP A CA 1
ATOM 609 C C . ASP A 1 79 ? 40.340 -11.062 -44.335 1.00 54.12 79 ASP A C 1
ATOM 611 O O . ASP A 1 79 ? 41.555 -10.990 -44.118 1.00 54.12 79 ASP A O 1
ATOM 615 N N . LEU A 1 80 ? 39.795 -12.216 -44.754 1.00 48.06 80 LEU A N 1
ATOM 616 C CA . LEU A 1 80 ? 40.556 -13.459 -45.024 1.00 48.06 80 LEU A CA 1
ATOM 617 C C . LEU A 1 80 ? 40.414 -13.980 -46.460 1.00 48.06 80 LEU A C 1
ATOM 619 O O . LEU A 1 80 ? 39.268 -14.204 -46.908 1.00 48.06 80 LEU A O 1
#

Solvent-accessible surface area (backbone atoms only — not comparable to full-atom values): 4866 Å² total; per-residue (Å²): 105,66,73,76,76,66,36,66,70,56,51,52,50,35,53,75,68,72,50,84,80,81,90,66,62,80,85,54,71,74,86,68,41,62,59,52,60,69,46,49,44,57,50,53,50,54,54,44,55,53,50,54,50,53,49,48,52,53,52,50,52,54,51,50,56,53,49,55,54,50,52,57,55,55,67,66,65,76,82,120

Mean predicted aligned error: 12.56 Å

Secondary structure (DSSP, 8-state):
--GGGG-HHHHHHHHHTTPPPP-PPTT-SSSS-HHIIIIIHHHHHHHHHHHHHHHHHHHHHHHHHHHHHHHHHHHTSS--